Protein AF-A0A327RTH6-F1 (afdb_monomer_lite)

Foldseek 3Di:
DDPPVPDPPPLDLVVLLVVLVVQDPLSSVLSVLLVVDPDDVVQSSVLSVLLVVVSVVADVVLLSVLSVVCVVVVNSGSVSSVVSSVVSVVVVPDDDDDPPDDDDDDDDDDPDDDDDDDDDD

pLDDT: mean 71.92, std 19.78, range [35.41, 91.75]

Radius of gyration: 17.2 Å; chains: 1; bounding box: 61×47×32 Å

Sequence (121 aa):
MNSYHRHYMDRSPAYYIEKAKEKSAELHLLVQLLFEQSRHPEQLYRTCDGLLRLQKKAPPAAFAKTCELAIEYRNFSYRFVGRILQNNREDYQDHHTKEQSLPIHGNIRGKKYYTQTTIKF

Secondary structure (DSSP, 8-state):
-----SS-----HHHHHHHHHTT-HHHHHHHHHHHTSSS-HHHHHHHHHHHHHHHHHS-HHHHHHHHHHHHHTT---HHHHHHHHHHHHHHTT----------------------------

Organism: NCBI:txid188932

Structure (mmCIF, N/CA/C/O backbone):
data_AF-A0A327RTH6-F1
#
_entry.id   AF-A0A327RTH6-F1
#
loop_
_atom_site.group_PDB
_atom_site.id
_atom_site.type_symbol
_atom_site.label_atom_id
_atom_site.label_alt_id
_atom_site.label_comp_id
_atom_site.label_asym_id
_atom_site.label_entity_id
_atom_site.label_seq_id
_atom_site.pdbx_PDB_ins_code
_atom_site.Cartn_x
_atom_site.Cartn_y
_atom_site.Cartn_z
_atom_site.occupancy
_atom_site.B_iso_or_equiv
_atom_site.auth_seq_id
_atom_site.auth_comp_id
_atom_site.auth_asym_id
_atom_site.auth_atom_id
_atom_site.pdbx_PDB_model_num
ATOM 1 N N . MET A 1 1 ? 40.145 -9.797 -1.720 1.00 42.62 1 MET A N 1
ATOM 2 C CA . MET A 1 1 ? 39.552 -8.442 -1.612 1.00 42.62 1 MET A CA 1
ATOM 3 C C . MET A 1 1 ? 39.304 -7.990 -3.051 1.00 42.62 1 MET A C 1
ATOM 5 O O . MET A 1 1 ? 40.251 -8.039 -3.811 1.00 42.62 1 MET A O 1
ATOM 9 N N . ASN A 1 2 ? 38.088 -7.808 -3.572 1.00 35.88 2 ASN A N 1
ATOM 10 C CA . ASN A 1 2 ? 37.024 -6.915 -3.117 1.00 35.88 2 ASN A CA 1
ATOM 11 C C . ASN A 1 2 ? 35.629 -7.543 -3.236 1.00 35.88 2 ASN A C 1
ATOM 13 O O . ASN A 1 2 ? 35.232 -8.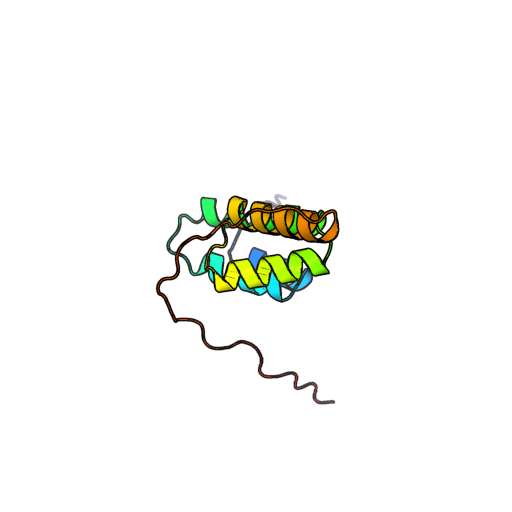058 -4.276 1.00 35.88 2 ASN A O 1
ATOM 17 N N . SER A 1 3 ? 34.879 -7.427 -2.146 1.00 45.41 3 SER A N 1
ATOM 18 C CA . SER A 1 3 ? 33.469 -7.770 -2.047 1.00 45.41 3 SER A CA 1
ATOM 19 C C . SER A 1 3 ? 32.636 -6.614 -2.615 1.00 45.41 3 SER A C 1
ATOM 21 O O . SER A 1 3 ? 32.389 -5.636 -1.918 1.00 45.41 3 SER A O 1
ATOM 23 N N . TYR A 1 4 ? 32.226 -6.714 -3.883 1.00 41.62 4 TYR A N 1
ATOM 24 C CA . TYR A 1 4 ? 31.228 -5.827 -4.513 1.00 41.62 4 TYR A CA 1
ATOM 25 C C . TYR A 1 4 ? 29.902 -6.563 -4.790 1.00 41.62 4 TYR A C 1
ATOM 27 O O . TYR A 1 4 ? 29.162 -6.225 -5.702 1.00 41.62 4 TYR A O 1
ATOM 35 N N . HIS A 1 5 ? 29.583 -7.581 -3.985 1.00 46.44 5 HIS A N 1
ATOM 36 C CA . HIS A 1 5 ? 28.312 -8.324 -4.025 1.00 46.44 5 HIS A CA 1
ATOM 37 C C . HIS A 1 5 ? 27.394 -7.947 -2.846 1.00 46.44 5 HIS A C 1
ATOM 39 O O . HIS A 1 5 ? 26.684 -8.771 -2.275 1.00 46.44 5 HIS A O 1
ATOM 45 N N . ARG A 1 6 ? 27.424 -6.679 -2.431 1.00 45.12 6 ARG A N 1
ATOM 46 C CA . ARG A 1 6 ? 26.449 -6.096 -1.503 1.00 45.12 6 ARG A CA 1
ATOM 47 C C . ARG A 1 6 ? 25.946 -4.801 -2.129 1.00 45.12 6 ARG A C 1
ATOM 49 O O . ARG A 1 6 ? 26.763 -3.989 -2.535 1.00 45.12 6 ARG A O 1
ATOM 56 N N . HIS A 1 7 ? 24.626 -4.614 -2.141 1.00 40.44 7 HIS A N 1
ATOM 57 C CA . HIS A 1 7 ? 23.903 -3.389 -2.528 1.00 40.44 7 HIS A CA 1
ATOM 58 C C . HIS A 1 7 ? 23.388 -3.222 -3.963 1.00 40.44 7 HIS A C 1
ATOM 60 O O . HIS A 1 7 ? 23.252 -2.099 -4.425 1.00 40.44 7 HIS A O 1
ATOM 66 N N . TYR A 1 8 ? 22.905 -4.285 -4.598 1.00 42.38 8 TYR A N 1
ATOM 67 C CA . TYR A 1 8 ? 21.717 -4.133 -5.446 1.00 42.38 8 TYR A CA 1
ATOM 68 C C . TYR A 1 8 ? 20.715 -5.214 -5.052 1.00 42.38 8 TYR A C 1
ATOM 70 O O . TYR A 1 8 ? 20.620 -6.267 -5.671 1.00 42.38 8 TYR A O 1
ATOM 78 N N . MET A 1 9 ? 19.960 -4.960 -3.976 1.00 51.66 9 MET A N 1
ATOM 79 C CA . MET A 1 9 ? 18.587 -5.461 -3.951 1.00 51.66 9 MET A CA 1
ATOM 80 C C . MET A 1 9 ? 17.877 -4.715 -5.072 1.00 51.66 9 MET A C 1
ATOM 82 O O . MET A 1 9 ? 17.346 -3.623 -4.862 1.00 51.66 9 MET A O 1
ATOM 86 N N . ASP A 1 10 ? 18.006 -5.254 -6.283 1.00 56.12 10 ASP A N 1
ATOM 87 C CA . ASP A 1 10 ? 17.221 -4.835 -7.424 1.00 56.12 10 ASP A CA 1
ATOM 88 C C . ASP A 1 10 ? 15.770 -4.803 -6.951 1.00 56.12 10 ASP A C 1
ATOM 90 O O . ASP A 1 10 ? 15.274 -5.752 -6.337 1.00 56.12 10 ASP A O 1
ATOM 94 N N . ARG A 1 11 ? 15.129 -3.645 -7.089 1.00 67.56 11 ARG A N 1
ATOM 95 C CA . ARG A 1 11 ? 13.737 -3.452 -6.695 1.00 67.56 11 ARG A CA 1
ATOM 96 C C . ARG A 1 11 ? 12.877 -4.242 -7.671 1.00 67.56 11 ARG A C 1
ATOM 98 O O . ARG A 1 11 ? 12.269 -3.658 -8.553 1.00 67.56 11 ARG A O 1
ATOM 105 N N . SER A 1 12 ? 12.849 -5.561 -7.537 1.00 80.38 12 SER A N 1
ATOM 106 C CA . SER A 1 12 ? 12.081 -6.422 -8.420 1.00 80.38 12 SER A CA 1
ATOM 107 C C . SER A 1 12 ? 10.622 -6.487 -7.942 1.00 80.38 12 SER A C 1
ATOM 109 O O . SER A 1 12 ? 10.360 -6.403 -6.737 1.00 80.38 12 SER A O 1
ATOM 111 N N . PRO A 1 13 ? 9.644 -6.687 -8.842 1.00 83.44 13 PRO A N 1
ATOM 112 C CA . PRO A 1 13 ? 8.238 -6.850 -8.467 1.00 83.44 13 PRO A CA 1
ATOM 113 C C . PRO A 1 13 ? 8.023 -7.944 -7.411 1.00 83.44 13 PRO A C 1
ATOM 115 O O . PRO A 1 13 ? 7.277 -7.744 -6.453 1.00 83.44 13 PRO A O 1
ATOM 118 N N . ALA A 1 14 ? 8.750 -9.062 -7.531 1.00 83.81 14 ALA A N 1
ATOM 119 C CA . ALA A 1 14 ? 8.707 -10.176 -6.585 1.00 83.81 14 ALA A CA 1
ATOM 120 C C . ALA A 1 14 ? 9.040 -9.745 -5.145 1.00 83.81 14 ALA A C 1
ATOM 122 O O . ALA A 1 14 ? 8.294 -10.076 -4.226 1.00 83.81 14 ALA A O 1
ATOM 123 N N . TYR A 1 15 ? 10.073 -8.914 -4.960 1.00 86.94 15 TYR A N 1
ATOM 124 C CA . TYR A 1 15 ? 10.459 -8.393 -3.645 1.00 86.94 15 TYR A CA 1
ATOM 125 C C . TYR A 1 15 ? 9.304 -7.645 -2.963 1.00 86.94 15 TYR A C 1
ATOM 127 O O . TYR A 1 15 ? 9.041 -7.831 -1.775 1.00 86.94 15 TYR A O 1
ATOM 135 N N . TYR A 1 16 ? 8.582 -6.805 -3.709 1.00 88.06 16 TYR A N 1
ATOM 136 C CA . TYR A 1 16 ? 7.445 -6.060 -3.165 1.00 88.06 16 TYR A CA 1
ATOM 137 C C . TYR A 1 16 ? 6.235 -6.955 -2.887 1.00 88.06 16 TYR A C 1
ATOM 139 O O . TYR A 1 16 ? 5.555 -6.749 -1.883 1.00 88.06 16 TYR A O 1
ATOM 147 N N . ILE A 1 17 ? 5.983 -7.947 -3.743 1.00 87.94 17 ILE A N 1
ATOM 148 C CA . ILE A 1 17 ? 4.895 -8.917 -3.580 1.00 87.94 17 ILE A CA 1
ATOM 149 C C . ILE A 1 17 ? 5.099 -9.749 -2.305 1.00 87.94 17 ILE A C 1
ATOM 151 O O . ILE A 1 17 ? 4.161 -9.902 -1.516 1.00 87.94 17 ILE A O 1
ATOM 155 N N . GLU A 1 18 ? 6.314 -10.246 -2.067 1.00 87.56 18 GLU A N 1
ATOM 156 C CA . GLU A 1 18 ? 6.651 -11.003 -0.855 1.00 87.56 18 GLU A CA 1
ATOM 157 C C . GLU A 1 18 ? 6.565 -10.127 0.394 1.00 87.56 18 GLU A C 1
ATOM 159 O O . GLU A 1 18 ? 5.880 -10.475 1.354 1.00 87.56 18 GLU A O 1
ATOM 164 N N . LYS A 1 19 ? 7.145 -8.925 0.346 1.00 89.00 19 LYS A N 1
ATOM 165 C CA . LYS A 1 19 ? 7.099 -7.982 1.468 1.00 89.00 19 LYS A CA 1
ATOM 166 C C . LYS A 1 19 ? 5.676 -7.574 1.843 1.00 89.00 19 LYS A C 1
ATOM 168 O O . LYS A 1 19 ? 5.382 -7.350 3.014 1.00 89.00 19 LYS A O 1
ATOM 173 N N . ALA A 1 20 ? 4.789 -7.454 0.860 1.00 89.31 20 ALA A N 1
ATOM 174 C CA . ALA A 1 20 ? 3.379 -7.168 1.083 1.00 89.31 20 ALA A CA 1
ATOM 175 C C . ALA A 1 20 ? 2.643 -8.354 1.734 1.00 89.31 20 ALA A C 1
ATOM 177 O O . ALA A 1 20 ? 1.831 -8.134 2.634 1.00 89.31 20 ALA A O 1
ATOM 178 N N . LYS A 1 21 ? 2.989 -9.595 1.357 1.00 88.19 21 LYS A N 1
ATOM 179 C CA . LYS A 1 21 ? 2.468 -10.840 1.956 1.00 88.19 21 LYS A CA 1
ATOM 180 C C . LYS A 1 21 ? 2.736 -10.934 3.450 1.00 88.19 21 LYS A C 1
ATOM 182 O O . LYS A 1 21 ? 1.853 -11.334 4.199 1.00 88.19 21 LYS A O 1
ATOM 187 N N . GLU A 1 22 ? 3.921 -10.521 3.886 1.00 88.00 22 GLU A N 1
ATOM 188 C CA . GLU A 1 22 ? 4.285 -10.496 5.308 1.00 88.00 22 GLU A CA 1
ATOM 189 C C . GLU A 1 22 ? 3.483 -9.472 6.125 1.00 88.00 22 GLU A C 1
ATOM 191 O O . GLU A 1 22 ? 3.482 -9.522 7.354 1.00 88.00 22 GLU A O 1
ATOM 196 N N . LYS A 1 23 ? 2.839 -8.499 5.466 1.00 86.88 23 LYS A N 1
ATOM 197 C CA . LYS A 1 23 ? 2.058 -7.454 6.137 1.00 86.88 23 LYS A CA 1
ATOM 198 C C . LYS A 1 23 ? 0.582 -7.798 6.203 1.00 86.88 23 LYS A C 1
ATOM 200 O O . LYS A 1 23 ? -0.001 -7.711 7.282 1.00 86.88 23 LYS A O 1
ATOM 205 N N . SER A 1 24 ? -0.033 -8.114 5.066 1.00 84.94 24 SER A N 1
ATOM 206 C CA . SER A 1 24 ? -1.471 -8.398 4.969 1.00 84.94 24 SER A CA 1
ATOM 207 C C . SER A 1 24 ? -1.773 -9.139 3.666 1.00 84.94 24 SER A C 1
ATOM 209 O O . SER A 1 24 ? -1.131 -8.882 2.642 1.00 84.94 24 SER A O 1
ATOM 211 N N . ALA A 1 25 ? -2.778 -10.014 3.671 1.00 87.50 25 ALA A N 1
ATOM 212 C CA . ALA A 1 25 ? -3.188 -10.734 2.465 1.00 87.50 25 ALA A CA 1
ATOM 213 C C . ALA A 1 25 ? -3.791 -9.776 1.420 1.00 87.50 25 ALA A C 1
ATOM 215 O O . ALA A 1 25 ? -3.540 -9.903 0.224 1.00 87.50 25 ALA A O 1
ATOM 216 N N . GLU A 1 26 ? -4.517 -8.762 1.881 1.00 87.38 26 GLU A N 1
ATOM 217 C CA . GLU A 1 26 ? -5.159 -7.742 1.052 1.00 87.38 26 GLU A CA 1
ATOM 218 C C . GLU A 1 26 ? -4.114 -6.841 0.375 1.00 87.38 26 GLU A C 1
ATOM 220 O O . GLU A 1 26 ? -4.238 -6.501 -0.802 1.00 87.38 26 GLU A O 1
ATOM 225 N N . LEU A 1 27 ? -3.034 -6.503 1.092 1.00 88.88 27 LEU A N 1
ATOM 226 C CA . LEU A 1 27 ? -1.935 -5.710 0.542 1.00 88.88 27 LEU A CA 1
ATOM 227 C C . LEU A 1 27 ? -1.128 -6.494 -0.490 1.00 88.88 27 LEU A C 1
ATOM 229 O O . LEU A 1 27 ? -0.790 -5.941 -1.534 1.00 88.88 27 LEU A O 1
ATOM 233 N N . HIS A 1 28 ? -0.808 -7.759 -0.193 1.00 90.75 28 HIS A N 1
ATOM 234 C CA . HIS A 1 28 ? -0.117 -8.661 -1.121 1.00 90.75 28 HIS A CA 1
ATOM 235 C C . HIS A 1 28 ? -0.762 -8.627 -2.490 1.00 90.75 28 HIS A C 1
ATOM 237 O O . HIS A 1 28 ? -0.128 -8.384 -3.514 1.00 90.75 28 HIS A O 1
ATOM 243 N N . LEU A 1 29 ? -2.065 -8.793 -2.459 1.00 88.44 29 LEU A N 1
ATOM 244 C CA . LEU A 1 29 ? -2.867 -8.866 -3.633 1.00 88.44 29 LEU A CA 1
ATOM 245 C C . LEU A 1 29 ? -2.976 -7.540 -4.384 1.00 88.44 29 LEU A C 1
ATOM 247 O O . LEU A 1 29 ? -2.843 -7.501 -5.606 1.00 88.44 29 LEU A O 1
ATOM 251 N N . LEU A 1 30 ? -3.208 -6.448 -3.658 1.00 89.19 30 LEU A N 1
ATOM 252 C C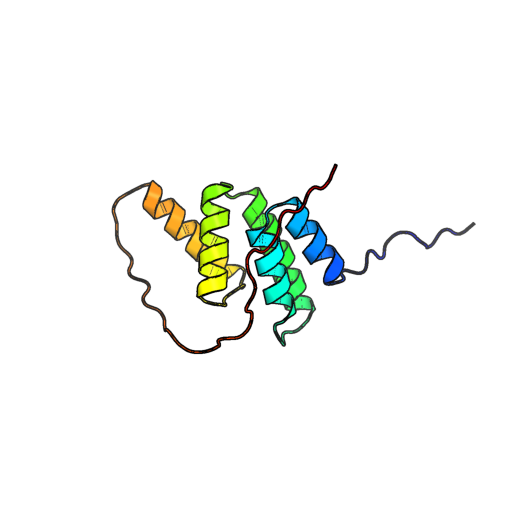A . LEU A 1 30 ? -3.235 -5.116 -4.245 1.00 89.19 30 LEU A CA 1
ATOM 253 C C . LEU A 1 30 ? -1.919 -4.830 -4.981 1.00 89.19 30 LEU A C 1
ATOM 255 O O . LEU A 1 30 ? -1.932 -4.289 -6.085 1.00 89.19 30 LEU A O 1
ATOM 259 N N . VAL A 1 31 ? -0.787 -5.238 -4.400 1.00 90.25 31 VAL A N 1
ATOM 260 C CA . VAL A 1 31 ? 0.541 -5.109 -5.011 1.00 90.25 31 VAL A CA 1
ATOM 261 C C . VAL A 1 31 ? 0.694 -6.008 -6.243 1.00 90.25 31 VAL A C 1
ATOM 263 O O . VAL A 1 31 ? 1.242 -5.548 -7.241 1.00 90.25 31 VAL A O 1
ATOM 266 N N . GLN A 1 32 ? 0.178 -7.240 -6.232 1.00 90.19 32 GLN A N 1
ATOM 267 C CA . GLN A 1 32 ? 0.160 -8.092 -7.429 1.00 90.19 32 GLN A CA 1
ATOM 268 C C . GLN A 1 32 ? -0.605 -7.424 -8.580 1.00 90.19 32 GLN A C 1
ATOM 270 O O . GLN A 1 32 ? -0.040 -7.230 -9.655 1.00 90.19 32 GLN A O 1
ATOM 275 N N . LEU A 1 33 ? -1.840 -6.980 -8.324 1.00 88.00 33 LEU A N 1
ATOM 276 C CA . LEU A 1 33 ? -2.682 -6.310 -9.323 1.00 88.00 33 LEU A CA 1
ATOM 277 C C . LEU A 1 33 ? -2.070 -4.990 -9.814 1.00 88.00 33 LEU A C 1
ATOM 279 O O . LEU A 1 33 ? -2.237 -4.610 -10.973 1.00 88.00 33 LEU A O 1
ATOM 283 N N . LEU A 1 34 ? -1.353 -4.280 -8.939 1.00 88.56 34 LEU A N 1
ATOM 284 C CA . LEU A 1 34 ? -0.609 -3.074 -9.288 1.00 88.56 34 LEU A CA 1
ATOM 285 C C . LEU A 1 34 ? 0.490 -3.381 -10.317 1.00 88.56 34 LEU A C 1
ATOM 287 O O . LEU A 1 34 ? 0.621 -2.633 -11.284 1.00 88.56 34 LEU A O 1
ATOM 291 N N . PHE A 1 35 ? 1.244 -4.471 -10.147 1.00 86.44 35 PHE A N 1
ATOM 292 C CA . PHE A 1 35 ? 2.286 -4.879 -11.098 1.00 86.44 35 PHE A CA 1
ATOM 293 C C . PHE A 1 35 ? 1.750 -5.473 -12.402 1.00 86.44 35 PHE A C 1
ATOM 295 O O . PHE A 1 35 ? 2.455 -5.443 -13.406 1.00 86.44 35 PHE A O 1
ATOM 302 N N . GLU A 1 36 ? 0.507 -5.956 -12.424 1.00 86.19 36 GLU A N 1
ATOM 303 C CA . GLU A 1 36 ? -0.166 -6.359 -13.665 1.00 86.19 36 GLU A CA 1
ATOM 304 C C . GLU A 1 36 ? -0.560 -5.161 -14.550 1.00 86.19 36 GLU A C 1
ATOM 306 O O . GLU A 1 36 ? -0.903 -5.338 -15.720 1.00 86.19 36 GLU A O 1
ATOM 311 N N . GLN A 1 37 ? -0.514 -3.927 -14.031 1.00 80.62 37 GLN A N 1
ATOM 312 C CA . GLN A 1 37 ? -0.817 -2.741 -14.830 1.00 80.62 37 GLN A CA 1
ATOM 313 C C . GLN A 1 37 ? 0.318 -2.410 -15.809 1.00 80.62 37 GLN A C 1
ATOM 315 O O . GLN A 1 37 ? 1.485 -2.347 -15.430 1.00 80.62 37 GLN A O 1
ATOM 320 N N . SER A 1 38 ? -0.034 -2.061 -17.051 1.00 76.75 38 SER A N 1
ATOM 321 C CA . SER A 1 38 ? 0.897 -1.500 -18.043 1.00 76.75 38 SER A CA 1
ATOM 322 C C . SER A 1 38 ? 1.282 -0.052 -17.696 1.00 76.75 38 SER A C 1
ATOM 324 O O . SER A 1 38 ? 0.877 0.897 -18.363 1.00 76.75 38 SER A O 1
ATOM 326 N N . ARG A 1 39 ? 2.028 0.133 -16.603 1.00 79.06 39 ARG A N 1
ATOM 327 C CA . ARG A 1 39 ? 2.576 1.418 -16.140 1.00 79.06 39 ARG A CA 1
ATOM 328 C C . ARG A 1 39 ? 4.095 1.337 -16.042 1.00 79.06 39 ARG A C 1
ATOM 330 O O . ARG A 1 39 ? 4.665 0.257 -15.923 1.00 79.06 39 ARG A O 1
ATOM 337 N N . HIS A 1 40 ? 4.751 2.496 -16.042 1.00 81.44 40 HIS A N 1
ATOM 338 C CA . HIS A 1 40 ? 6.200 2.560 -15.873 1.00 81.44 40 HIS A CA 1
ATOM 339 C C . HIS A 1 40 ? 6.634 1.950 -14.526 1.00 81.44 40 HIS A C 1
ATOM 341 O O . HIS A 1 40 ? 6.035 2.279 -13.494 1.00 81.44 40 HIS A O 1
ATOM 347 N N . PRO A 1 41 ? 7.693 1.119 -14.505 1.00 81.56 41 PRO A N 1
ATOM 348 C CA . PRO A 1 41 ? 8.131 0.399 -13.308 1.00 81.56 41 PRO A CA 1
ATOM 349 C C . PRO A 1 41 ? 8.451 1.340 -12.140 1.00 81.56 41 PRO A C 1
ATOM 351 O O . PRO A 1 41 ? 8.052 1.081 -11.009 1.00 81.56 41 PRO A O 1
ATOM 354 N N . GLU A 1 42 ? 9.062 2.498 -12.403 1.00 86.31 42 GLU A N 1
ATOM 355 C CA . GLU A 1 42 ? 9.333 3.511 -11.375 1.00 86.31 42 GLU A CA 1
ATOM 356 C C . GLU A 1 42 ? 8.064 4.006 -10.669 1.00 86.31 42 GLU A C 1
ATOM 358 O O . GLU A 1 42 ? 8.057 4.180 -9.448 1.00 86.31 42 GLU A O 1
ATOM 363 N N . GLN A 1 43 ? 6.962 4.191 -11.402 1.00 85.12 43 GLN A N 1
ATOM 364 C CA . GLN A 1 43 ? 5.690 4.609 -10.813 1.00 85.12 43 GLN A CA 1
ATOM 365 C C . GLN A 1 43 ? 5.091 3.500 -9.941 1.00 85.12 43 GLN A C 1
ATOM 367 O O . GLN A 1 43 ? 4.561 3.784 -8.862 1.00 85.12 43 GLN A O 1
ATOM 372 N N . LEU A 1 44 ? 5.200 2.244 -10.379 1.00 87.38 44 LEU A N 1
ATOM 373 C CA . LEU A 1 44 ? 4.749 1.077 -9.621 1.00 87.38 44 LEU A CA 1
ATOM 374 C C . LEU A 1 44 ? 5.533 0.944 -8.310 1.00 87.38 44 LEU A C 1
ATOM 376 O O . LEU A 1 44 ? 4.928 0.839 -7.242 1.00 87.38 44 LEU A O 1
ATOM 380 N N . TYR A 1 45 ? 6.862 1.071 -8.358 1.00 89.62 45 TYR A N 1
ATOM 381 C CA . TYR A 1 45 ? 7.717 1.001 -7.171 1.00 89.62 45 TYR A CA 1
ATOM 382 C C . TYR A 1 45 ? 7.465 2.148 -6.191 1.00 89.62 45 TYR A C 1
ATOM 384 O O . TYR A 1 45 ? 7.345 1.912 -4.988 1.00 89.62 45 TYR A O 1
ATOM 392 N N . ARG A 1 46 ? 7.314 3.388 -6.683 1.00 88.94 46 ARG A N 1
ATOM 393 C CA . ARG A 1 46 ? 6.953 4.537 -5.830 1.00 88.94 46 ARG A CA 1
ATOM 394 C C . ARG A 1 46 ? 5.592 4.348 -5.170 1.00 88.94 46 ARG A C 1
ATOM 396 O O . ARG A 1 46 ? 5.415 4.723 -4.012 1.00 88.94 46 ARG A O 1
ATOM 403 N N . THR A 1 47 ? 4.645 3.752 -5.891 1.00 90.38 47 THR A N 1
ATOM 404 C CA . THR A 1 47 ? 3.320 3.443 -5.350 1.00 90.38 47 THR A CA 1
ATOM 405 C C . THR A 1 47 ? 3.414 2.373 -4.264 1.00 90.38 47 THR A C 1
ATOM 407 O O . THR A 1 47 ? 2.906 2.600 -3.169 1.00 90.38 47 THR A O 1
ATOM 410 N N . CYS A 1 48 ? 4.135 1.272 -4.503 1.00 90.25 48 CYS A N 1
ATOM 411 C CA 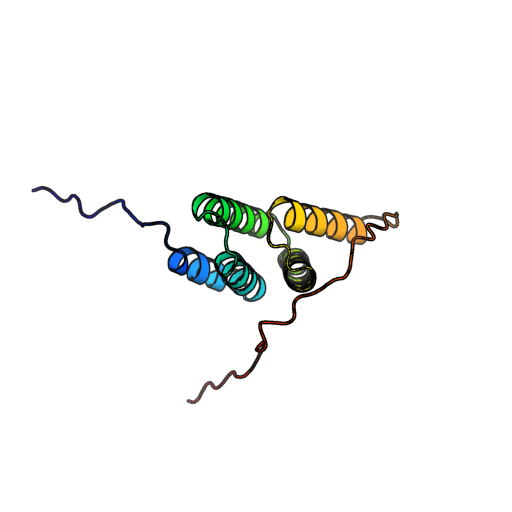. CYS A 1 48 ? 4.361 0.220 -3.505 1.00 90.25 48 CYS A CA 1
ATOM 412 C C . CYS A 1 48 ? 4.992 0.761 -2.216 1.00 90.25 48 CYS A C 1
ATOM 414 O O . CYS A 1 48 ? 4.535 0.439 -1.120 1.00 90.25 48 CYS A O 1
ATOM 416 N N . ASP A 1 49 ? 6.016 1.612 -2.333 1.00 91.00 49 ASP A N 1
ATOM 417 C CA . ASP A 1 49 ? 6.666 2.230 -1.173 1.00 91.00 49 ASP A CA 1
ATOM 418 C C . ASP A 1 49 ? 5.677 3.082 -0.361 1.00 91.00 49 ASP A C 1
ATOM 420 O O . ASP A 1 49 ? 5.572 2.951 0.860 1.00 91.00 49 ASP A O 1
ATOM 424 N N . GLY A 1 50 ? 4.867 3.891 -1.052 1.00 91.75 50 GLY A N 1
ATOM 425 C CA . GLY A 1 50 ? 3.809 4.679 -0.428 1.00 91.75 50 GLY A CA 1
ATOM 426 C C . GLY A 1 50 ? 2.761 3.822 0.289 1.00 91.75 50 GLY A C 1
ATOM 427 O O . GLY A 1 50 ? 2.367 4.149 1.409 1.00 91.75 50 GLY A O 1
ATOM 428 N N . LEU A 1 51 ? 2.337 2.713 -0.319 1.00 91.38 51 LEU A N 1
ATOM 429 C CA . LEU A 1 51 ? 1.357 1.790 0.262 1.00 91.38 51 LEU A CA 1
ATOM 430 C C . LEU A 1 51 ? 1.887 1.118 1.532 1.00 91.38 51 LEU A C 1
ATOM 432 O O . LEU A 1 51 ? 1.190 1.093 2.543 1.00 91.38 51 LEU A O 1
ATOM 436 N N . LEU A 1 52 ? 3.141 0.655 1.526 1.00 89.88 52 LEU A N 1
ATOM 437 C CA . LEU A 1 52 ? 3.791 0.086 2.712 1.00 89.88 52 LEU A CA 1
ATOM 438 C C . LEU A 1 52 ? 3.904 1.114 3.850 1.00 89.88 52 LEU A C 1
ATOM 440 O O . LEU A 1 52 ? 3.715 0.788 5.023 1.00 89.88 52 LEU A O 1
ATOM 444 N N . ARG A 1 53 ? 4.182 2.380 3.517 1.00 91.00 53 ARG A N 1
ATOM 445 C CA . ARG A 1 53 ? 4.228 3.473 4.501 1.00 91.00 53 ARG A CA 1
ATOM 446 C C . ARG A 1 53 ? 2.847 3.805 5.067 1.00 91.00 53 ARG A C 1
ATOM 448 O O . ARG A 1 53 ? 2.762 4.109 6.257 1.00 91.00 53 ARG A O 1
ATOM 455 N N . LEU A 1 54 ? 1.791 3.753 4.250 1.00 89.25 54 LEU A N 1
ATOM 456 C CA . LEU A 1 54 ? 0.406 3.922 4.706 1.00 89.25 54 LEU A CA 1
ATOM 457 C C . LEU A 1 54 ? -0.013 2.782 5.627 1.00 89.25 54 LEU A C 1
ATOM 459 O O . LEU A 1 54 ? -0.508 3.061 6.714 1.00 89.25 54 LEU A O 1
ATOM 463 N N . GLN A 1 55 ? 0.259 1.534 5.239 1.00 89.69 55 GLN A N 1
ATOM 464 C CA . GLN A 1 55 ? -0.050 0.344 6.032 1.00 89.69 55 GLN A CA 1
ATOM 465 C C . GLN A 1 55 ? 0.523 0.450 7.448 1.00 89.69 55 GLN A C 1
ATOM 467 O O . GLN A 1 55 ? -0.181 0.204 8.419 1.00 89.69 55 GLN A O 1
ATOM 472 N N . LYS A 1 56 ? 1.769 0.920 7.582 1.00 88.50 56 LYS A N 1
ATOM 473 C CA . LYS A 1 56 ? 2.417 1.099 8.890 1.00 88.50 56 LYS A CA 1
ATOM 474 C C . LYS A 1 56 ? 1.750 2.162 9.779 1.00 88.50 56 LYS A C 1
ATOM 476 O O . LYS A 1 56 ? 1.877 2.101 10.996 1.00 88.50 56 LYS A O 1
ATOM 481 N N . LYS A 1 57 ? 1.090 3.163 9.189 1.00 87.62 57 LYS A N 1
ATOM 482 C CA . LYS A 1 57 ? 0.415 4.262 9.909 1.00 87.62 57 LYS A CA 1
ATOM 483 C C . LYS A 1 57 ? -1.086 4.019 10.101 1.00 87.62 57 LYS A C 1
ATOM 485 O O . LYS A 1 57 ? -1.754 4.804 10.779 1.00 87.62 57 LYS A O 1
ATOM 490 N N . ALA A 1 58 ? -1.632 3.007 9.440 1.00 86.44 58 ALA A N 1
ATOM 491 C CA . ALA A 1 58 ? -3.050 2.711 9.403 1.00 86.44 58 ALA A CA 1
ATOM 492 C C . ALA A 1 58 ? -3.421 1.628 10.423 1.00 86.44 58 ALA A C 1
ATOM 494 O O . ALA A 1 58 ? -2.664 0.673 10.584 1.00 86.44 58 ALA A O 1
ATOM 495 N N . PRO A 1 59 ? -4.594 1.721 11.077 1.00 87.88 59 PRO A N 1
ATOM 496 C CA . PRO A 1 59 ? -5.163 0.577 11.773 1.00 87.88 59 PRO A CA 1
ATOM 497 C C . PRO A 1 59 ? -5.348 -0.586 10.787 1.00 87.88 59 PRO A C 1
ATOM 499 O O . PRO A 1 59 ? -5.852 -0.347 9.684 1.00 87.88 59 PRO A O 1
ATOM 502 N N . PRO A 1 60 ? -4.999 -1.828 11.163 1.00 85.25 60 PRO A N 1
ATOM 503 C CA . PRO A 1 60 ? -5.046 -2.974 10.256 1.00 85.25 60 PRO A CA 1
ATOM 504 C C . PRO A 1 60 ? -6.448 -3.196 9.672 1.00 85.25 60 PRO A C 1
ATOM 506 O O . PRO A 1 60 ? -6.577 -3.373 8.468 1.00 85.25 60 PRO A O 1
ATOM 509 N N . ALA A 1 61 ? -7.502 -3.067 10.485 1.00 85.00 61 ALA A N 1
ATOM 510 C CA . ALA A 1 61 ? -8.887 -3.227 10.032 1.00 85.00 61 ALA A CA 1
ATOM 511 C C . ALA A 1 61 ? -9.327 -2.160 9.008 1.00 85.00 61 ALA A C 1
ATOM 513 O O . ALA A 1 61 ? -10.003 -2.471 8.031 1.00 85.00 61 ALA A O 1
ATOM 514 N N . ALA A 1 62 ? -8.926 -0.899 9.204 1.00 85.69 62 ALA A N 1
ATOM 515 C CA . ALA A 1 62 ? -9.239 0.177 8.262 1.00 85.69 62 ALA A CA 1
ATOM 516 C C . ALA A 1 62 ? -8.437 0.032 6.959 1.00 85.69 62 ALA A C 1
ATOM 518 O O . ALA A 1 62 ? -8.934 0.340 5.876 1.00 85.69 62 ALA A O 1
ATOM 519 N N . PHE A 1 63 ? -7.196 -0.450 7.059 1.00 88.81 63 PHE A N 1
ATOM 520 C CA . PHE A 1 63 ? -6.348 -0.698 5.902 1.00 88.81 63 PHE A CA 1
ATOM 521 C C . PHE A 1 63 ? -6.856 -1.874 5.060 1.00 88.81 63 PHE A C 1
ATOM 523 O O . PHE A 1 63 ? -6.919 -1.737 3.843 1.00 88.81 63 PHE A O 1
ATOM 530 N N . ALA A 1 64 ? -7.297 -2.961 5.698 1.00 87.44 64 ALA A N 1
ATOM 531 C CA . ALA A 1 64 ? -7.937 -4.108 5.053 1.00 87.44 64 ALA A CA 1
ATOM 532 C C . ALA A 1 64 ? -9.114 -3.674 4.165 1.00 87.44 64 ALA A C 1
ATOM 534 O O . ALA A 1 64 ? -9.051 -3.819 2.943 1.00 87.44 64 ALA A O 1
ATOM 535 N N . LYS A 1 65 ? -10.106 -2.990 4.759 1.00 85.75 65 LYS A N 1
ATOM 536 C CA . LYS A 1 65 ? -11.259 -2.426 4.033 1.00 85.75 65 LYS A CA 1
ATOM 537 C C . LYS A 1 65 ? -10.835 -1.498 2.897 1.00 85.75 65 LYS A C 1
ATOM 539 O O . LYS A 1 65 ? -11.400 -1.519 1.808 1.00 85.75 65 LYS A O 1
ATOM 544 N N . THR A 1 66 ? -9.819 -0.671 3.139 1.00 88.25 66 THR A N 1
ATOM 545 C CA . THR A 1 66 ? -9.289 0.239 2.118 1.00 88.25 66 THR A CA 1
ATOM 546 C C . THR A 1 66 ? -8.707 -0.526 0.928 1.00 88.25 66 THR A C 1
ATOM 548 O O . THR A 1 66 ? -8.925 -0.131 -0.217 1.00 88.25 66 THR A O 1
ATOM 551 N N . CYS A 1 67 ? -7.959 -1.602 1.182 1.00 87.88 67 CYS A N 1
ATOM 552 C CA . CYS A 1 67 ? -7.411 -2.460 0.141 1.00 87.88 67 CYS A CA 1
ATOM 553 C C . CYS A 1 67 ? -8.523 -3.146 -0.653 1.00 87.88 67 CYS A C 1
ATOM 555 O O . CYS A 1 67 ? -8.465 -3.121 -1.880 1.00 87.88 67 CYS A O 1
ATOM 557 N N . GLU A 1 68 ? -9.541 -3.689 0.018 1.00 85.44 68 GLU A N 1
ATOM 558 C CA . GLU A 1 68 ? -10.713 -4.295 -0.628 1.00 85.44 68 GLU A CA 1
ATOM 559 C C . GLU A 1 68 ? -11.402 -3.310 -1.578 1.00 85.44 68 GLU A C 1
ATOM 561 O O . GLU A 1 68 ? -11.574 -3.614 -2.758 1.00 85.44 68 GLU A O 1
ATOM 566 N N . LEU A 1 69 ? -11.676 -2.087 -1.112 1.00 84.44 69 LEU A N 1
ATOM 567 C CA . LEU A 1 69 ? -12.237 -1.028 -1.951 1.00 84.44 69 LEU A CA 1
ATOM 568 C C . LEU A 1 69 ? -11.293 -0.691 -3.116 1.00 84.44 69 LEU A C 1
ATOM 570 O O . LEU A 1 69 ? -11.713 -0.620 -4.266 1.00 84.44 69 LEU A O 1
ATOM 574 N N . ALA A 1 70 ? -9.990 -0.538 -2.876 1.00 86.94 70 ALA A N 1
ATOM 575 C CA . ALA A 1 70 ? -9.023 -0.276 -3.945 1.00 86.94 70 ALA A CA 1
ATOM 576 C C . ALA A 1 70 ? -9.007 -1.357 -5.039 1.00 86.94 70 ALA A C 1
ATOM 578 O O . ALA A 1 70 ? -8.826 -1.031 -6.216 1.00 86.94 70 ALA A O 1
ATOM 579 N N . ILE A 1 71 ? -9.230 -2.618 -4.667 1.00 85.56 71 ILE A N 1
ATOM 580 C CA . ILE A 1 71 ? -9.355 -3.751 -5.588 1.00 85.56 71 ILE A CA 1
ATOM 581 C C . ILE A 1 71 ? -10.675 -3.702 -6.349 1.00 85.56 71 ILE A C 1
ATOM 583 O O . ILE A 1 71 ? -10.667 -3.845 -7.573 1.00 85.56 71 ILE A O 1
ATOM 587 N N . GLU A 1 72 ? -11.777 -3.443 -5.650 1.00 81.94 72 GLU A N 1
ATOM 588 C CA . GLU A 1 72 ? -13.110 -3.293 -6.233 1.00 81.94 72 GLU A CA 1
ATOM 589 C C . GLU A 1 72 ? -13.136 -2.184 -7.296 1.00 81.94 72 GLU A C 1
ATOM 591 O O . GLU A 1 72 ? -13.549 -2.411 -8.434 1.00 81.94 72 GLU A O 1
ATOM 596 N N . TYR A 1 73 ? -12.566 -1.020 -6.976 1.00 81.25 73 TYR A N 1
ATOM 597 C CA . TYR A 1 73 ? -12.438 0.119 -7.890 1.00 81.25 73 TYR A CA 1
ATOM 598 C C . TYR A 1 73 ? -11.276 -0.009 -8.890 1.00 81.25 73 TYR A C 1
ATOM 600 O O . TYR A 1 73 ? -11.073 0.889 -9.710 1.00 81.25 73 TYR A O 1
ATOM 608 N N . ARG A 1 74 ? -10.473 -1.083 -8.821 1.00 82.44 74 ARG A N 1
ATOM 609 C CA . ARG A 1 74 ? -9.248 -1.290 -9.623 1.00 82.44 74 ARG A CA 1
ATOM 610 C C . ARG A 1 74 ? -8.297 -0.088 -9.636 1.00 82.44 74 ARG A C 1
ATOM 612 O O . ARG A 1 74 ? -7.610 0.174 -10.629 1.00 82.44 74 ARG A O 1
ATOM 619 N N . ASN A 1 75 ? -8.241 0.656 -8.535 1.00 83.50 75 ASN A N 1
ATOM 620 C CA . ASN A 1 75 ? -7.406 1.839 -8.411 1.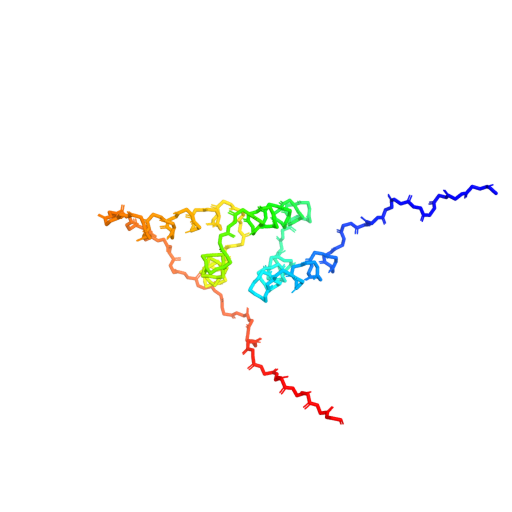00 83.50 75 ASN A CA 1
ATOM 621 C C . ASN A 1 75 ? -6.417 1.675 -7.263 1.00 83.50 75 ASN A C 1
ATOM 623 O O . ASN A 1 75 ? -6.710 1.904 -6.095 1.00 83.50 75 ASN A O 1
ATOM 627 N N . PHE A 1 76 ? -5.193 1.325 -7.633 1.00 86.50 76 PHE A N 1
ATOM 628 C CA . PHE A 1 76 ? -4.115 1.002 -6.699 1.00 86.50 76 PHE A CA 1
ATOM 629 C C . PHE A 1 76 ? -3.215 2.205 -6.395 1.00 86.50 76 PHE A C 1
ATOM 631 O O . PHE A 1 76 ? -2.118 2.062 -5.861 1.00 86.50 76 PHE A O 1
ATOM 638 N N . SER A 1 77 ? -3.636 3.409 -6.789 1.00 85.06 77 SER A N 1
ATOM 639 C CA . SER A 1 77 ? -2.815 4.609 -6.655 1.00 85.06 77 SER A CA 1
ATOM 640 C C . SER A 1 77 ? -2.750 5.048 -5.194 1.00 85.06 77 SER A C 1
ATOM 642 O O . SER A 1 77 ? -3.776 5.121 -4.520 1.00 85.06 77 SER A O 1
ATOM 644 N N . TYR A 1 78 ? -1.569 5.462 -4.730 1.00 88.25 78 TYR A N 1
ATOM 645 C CA . TYR A 1 78 ? -1.366 5.963 -3.363 1.00 88.25 78 TYR A CA 1
ATOM 646 C C . TYR A 1 78 ? -2.413 7.010 -2.943 1.00 88.25 78 TYR A C 1
ATOM 648 O O . TYR A 1 78 ? -2.956 6.947 -1.844 1.00 88.25 78 TYR A O 1
ATOM 656 N N . ARG A 1 79 ? -2.736 7.956 -3.837 1.00 85.56 79 ARG A N 1
ATOM 657 C CA . ARG A 1 79 ? -3.720 9.019 -3.576 1.00 85.56 79 ARG A CA 1
ATOM 658 C C . ARG A 1 79 ? -5.134 8.473 -3.354 1.00 85.56 79 ARG A C 1
ATOM 660 O O . ARG A 1 79 ? -5.867 9.027 -2.545 1.00 85.56 79 ARG A O 1
ATOM 667 N N . PHE A 1 80 ? -5.508 7.411 -4.065 1.00 85.38 80 PHE A N 1
ATOM 668 C CA . PHE A 1 80 ? -6.820 6.779 -3.946 1.00 85.38 80 PHE A CA 1
ATOM 669 C C . PHE A 1 80 ? -6.934 6.000 -2.635 1.00 85.38 80 PHE A C 1
ATOM 671 O O . PHE A 1 80 ? -7.837 6.262 -1.847 1.00 85.38 80 PHE A O 1
ATOM 678 N N . VAL A 1 81 ? -5.948 5.144 -2.353 1.00 88.25 81 VAL A N 1
ATOM 679 C CA . VAL A 1 81 ? -5.851 4.391 -1.092 1.00 88.25 81 VAL A CA 1
ATOM 680 C C . VAL A 1 81 ? -5.816 5.341 0.106 1.00 88.25 81 VAL A C 1
ATOM 682 O O . VAL A 1 81 ? -6.553 5.155 1.066 1.00 88.25 81 VAL A O 1
ATOM 685 N N . GLY A 1 82 ? -5.019 6.411 0.038 1.00 88.44 82 GLY A N 1
ATOM 686 C CA . GLY A 1 82 ? -4.953 7.423 1.092 1.00 88.44 82 GLY A CA 1
ATOM 687 C C . GLY A 1 82 ? -6.281 8.151 1.316 1.00 88.44 82 GLY A C 1
ATOM 688 O O . GLY A 1 82 ? -6.656 8.373 2.464 1.00 88.44 82 GLY A O 1
ATOM 689 N N . ARG A 1 83 ? -7.015 8.478 0.243 1.00 86.44 83 ARG A N 1
ATOM 690 C CA . ARG A 1 83 ? -8.336 9.119 0.336 1.00 86.44 83 ARG A CA 1
ATOM 691 C C . ARG A 1 83 ? -9.373 8.190 0.964 1.00 86.44 83 ARG A C 1
ATOM 693 O O . ARG A 1 83 ? -10.077 8.622 1.865 1.00 86.44 83 ARG A O 1
ATOM 700 N N . ILE A 1 84 ? -9.452 6.933 0.526 1.00 85.81 84 ILE A N 1
ATOM 701 C CA . ILE A 1 84 ? -10.379 5.955 1.113 1.00 85.81 84 ILE A CA 1
ATOM 702 C C . ILE A 1 84 ? -10.058 5.744 2.588 1.00 85.81 84 ILE A C 1
ATOM 704 O O . ILE A 1 84 ? -10.967 5.742 3.413 1.00 85.81 84 ILE A O 1
ATOM 708 N N . LEU A 1 85 ? -8.775 5.605 2.927 1.00 85.62 85 LEU A N 1
ATOM 709 C CA . LEU A 1 85 ? -8.352 5.418 4.307 1.00 85.62 85 LEU A CA 1
ATOM 710 C C . LEU A 1 85 ? -8.700 6.628 5.183 1.00 85.62 85 LEU A C 1
ATOM 712 O O . LEU A 1 85 ? -9.058 6.450 6.342 1.00 85.62 85 LEU A O 1
ATOM 716 N N . GLN A 1 86 ? -8.592 7.845 4.645 1.00 83.94 86 GLN A N 1
ATOM 717 C CA . GLN A 1 86 ? -9.022 9.061 5.332 1.00 83.94 86 GLN A CA 1
ATOM 718 C C . GLN A 1 86 ? -10.541 9.066 5.533 1.00 83.94 86 GLN A C 1
ATOM 720 O O . GLN A 1 86 ? -10.985 9.175 6.667 1.00 83.94 86 GLN A O 1
ATOM 725 N N . ASN A 1 87 ? -11.318 8.826 4.475 1.00 78.44 87 ASN A N 1
ATOM 726 C CA . ASN A 1 87 ? -12.781 8.815 4.535 1.00 78.44 87 ASN A CA 1
ATOM 727 C C . ASN A 1 87 ? -13.328 7.728 5.476 1.00 78.44 87 ASN A C 1
ATOM 729 O O . ASN A 1 87 ? -14.259 7.967 6.231 1.00 78.44 87 ASN A O 1
ATOM 733 N N . ASN A 1 88 ? -12.717 6.537 5.481 1.00 69.12 88 ASN A N 1
ATOM 734 C CA . ASN A 1 88 ? -13.080 5.470 6.417 1.00 69.12 88 ASN A CA 1
ATOM 735 C C . ASN A 1 88 ? -12.785 5.866 7.867 1.00 69.12 88 ASN A C 1
ATOM 737 O O . ASN A 1 88 ? -13.489 5.420 8.757 1.00 69.12 88 ASN A O 1
ATOM 741 N N . ARG A 1 89 ? -11.754 6.679 8.138 1.00 63.28 89 ARG A N 1
ATOM 742 C CA . ARG A 1 89 ?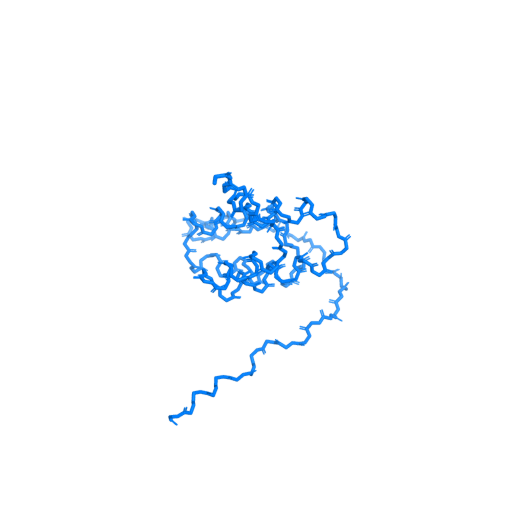 -11.502 7.188 9.496 1.00 63.28 89 ARG A CA 1
ATOM 743 C C . ARG A 1 89 ? -12.533 8.228 9.912 1.00 63.28 89 ARG A C 1
ATOM 745 O O . ARG A 1 89 ? -12.900 8.239 11.077 1.00 63.28 89 ARG A O 1
ATOM 752 N N . GLU A 1 90 ? -12.974 9.068 8.981 1.00 57.41 90 GLU A N 1
ATOM 753 C CA . GLU A 1 90 ? -14.018 10.065 9.232 1.00 57.41 90 GLU A CA 1
ATOM 754 C C . GLU A 1 90 ? -15.360 9.389 9.557 1.00 57.41 90 GLU A C 1
ATOM 756 O O . GLU A 1 90 ? -16.003 9.784 10.523 1.00 57.41 90 GLU A O 1
ATOM 761 N N . ASP A 1 91 ? -15.696 8.282 8.881 1.00 54.19 91 ASP A N 1
ATOM 762 C CA . ASP A 1 91 ? -16.875 7.445 9.184 1.00 54.19 91 ASP A CA 1
ATOM 763 C C . ASP A 1 91 ? -16.878 6.887 10.625 1.00 54.19 91 ASP A C 1
ATOM 765 O O . ASP A 1 91 ? -17.921 6.811 11.267 1.00 54.19 91 ASP A O 1
ATOM 769 N N . TYR A 1 92 ? -15.701 6.568 11.184 1.00 50.81 92 TYR A N 1
ATOM 770 C CA . TYR A 1 92 ? -15.569 6.155 12.589 1.00 50.81 92 TYR A CA 1
ATOM 771 C C . TYR A 1 92 ? -15.597 7.322 13.590 1.00 50.81 92 TYR A C 1
ATOM 773 O O . TYR A 1 92 ? -15.709 7.062 14.789 1.00 50.81 92 TYR A O 1
ATOM 781 N N . GLN A 1 93 ? -15.427 8.575 13.148 1.00 48.03 93 GLN A N 1
ATOM 782 C CA . GLN A 1 93 ? -15.242 9.716 14.050 1.00 48.03 93 GLN A CA 1
ATOM 783 C C . GLN A 1 93 ? -16.425 10.673 14.133 1.00 48.03 93 GLN A C 1
ATOM 785 O O . GLN A 1 93 ? -16.621 11.207 15.219 1.00 48.03 93 GLN A O 1
ATOM 790 N N . ASP A 1 94 ? -17.208 10.890 13.077 1.00 36.50 94 ASP A N 1
ATOM 791 C CA . ASP A 1 94 ? -18.411 11.716 13.188 1.00 36.50 94 ASP A CA 1
ATOM 792 C C . ASP A 1 94 ? -19.302 11.604 11.946 1.00 36.50 94 ASP A C 1
ATOM 794 O O . ASP A 1 94 ? -18.850 11.517 10.806 1.00 36.50 94 ASP A O 1
ATOM 798 N N . HIS A 1 95 ? -20.601 11.640 12.186 1.00 47.16 95 HIS A N 1
ATOM 799 C CA . HIS A 1 95 ? -21.674 11.557 11.214 1.00 47.16 95 HIS A CA 1
ATOM 800 C C . HIS A 1 95 ? -21.674 12.781 10.261 1.00 47.16 95 HIS A C 1
ATOM 802 O O . HIS A 1 95 ? -22.433 13.722 10.484 1.00 47.16 95 HIS A O 1
ATOM 808 N N . HIS A 1 96 ? -20.872 12.807 9.182 1.00 35.41 96 HIS A N 1
ATOM 809 C CA . HIS A 1 96 ? -21.048 13.798 8.102 1.00 35.41 96 HIS A CA 1
ATOM 810 C C . HIS A 1 96 ? -20.434 13.417 6.739 1.00 35.41 96 HIS A C 1
ATOM 812 O O . HIS A 1 96 ? -19.226 13.434 6.535 1.00 35.41 96 HIS A O 1
ATOM 818 N N . THR A 1 97 ? -21.329 13.164 5.779 1.00 45.62 97 THR A N 1
ATOM 819 C CA . THR A 1 97 ? -21.295 13.582 4.366 1.00 45.62 97 THR A CA 1
ATOM 820 C C . THR A 1 97 ? -19.935 13.681 3.665 1.00 45.62 97 THR A C 1
ATOM 822 O O . THR A 1 97 ? -19.229 14.682 3.789 1.00 45.62 97 THR A O 1
ATOM 825 N N . LYS A 1 98 ? -19.712 12.766 2.714 1.00 39.62 98 LYS A N 1
ATOM 826 C CA . LYS A 1 98 ? -19.496 13.136 1.303 1.00 39.62 98 LYS A CA 1
ATOM 827 C C . LYS A 1 98 ? -19.666 11.924 0.398 1.00 39.62 98 LYS A C 1
ATOM 829 O O . LYS A 1 98 ? -18.797 11.065 0.290 1.00 39.62 98 LYS A O 1
ATOM 834 N N . GLU A 1 99 ? -20.792 11.917 -0.306 1.00 47.16 99 GLU A N 1
ATOM 835 C CA . GLU A 1 99 ? -20.927 11.230 -1.581 1.00 47.16 99 GLU A CA 1
ATOM 836 C C . GLU A 1 99 ? -19.723 11.591 -2.465 1.00 47.16 99 GLU A C 1
ATOM 838 O O . GLU A 1 99 ? -19.569 12.726 -2.917 1.00 47.16 99 GLU A O 1
ATOM 843 N N . GLN A 1 100 ? -18.831 10.633 -2.697 1.00 42.81 100 GLN A N 1
ATOM 844 C CA . GLN A 1 100 ? -17.933 10.676 -3.844 1.00 42.81 100 GLN A CA 1
ATOM 845 C C . GLN A 1 100 ? -18.351 9.562 -4.790 1.00 42.81 100 GLN A C 1
ATOM 847 O O . GLN A 1 100 ? -17.681 8.544 -4.936 1.00 42.81 100 GLN A O 1
ATOM 852 N N . SER A 1 101 ? -19.502 9.776 -5.418 1.00 52.59 101 SER A N 1
ATOM 853 C CA . SER A 1 101 ? -19.944 9.070 -6.610 1.00 52.59 101 SER A CA 1
ATOM 854 C C . SER A 1 101 ? -18.896 9.250 -7.706 1.00 52.59 101 SER A C 1
ATOM 856 O O . SER A 1 101 ? -18.713 10.350 -8.219 1.00 52.59 101 SER A O 1
ATOM 858 N N . LEU A 1 102 ? -18.186 8.178 -8.066 1.00 47.97 102 LEU A N 1
ATOM 859 C CA . LEU A 1 102 ? -17.302 8.143 -9.231 1.00 47.97 102 LEU A CA 1
ATOM 860 C C . LEU A 1 102 ? -17.299 6.743 -9.868 1.00 47.97 102 LEU A C 1
ATOM 862 O O . LEU A 1 102 ? -17.598 5.754 -9.203 1.00 47.97 102 LEU A O 1
ATOM 866 N N . PRO A 1 103 ? -17.058 6.678 -11.187 1.00 41.88 103 PRO A N 1
ATOM 867 C CA . PRO A 1 103 ? -17.873 5.897 -12.101 1.00 41.88 103 PRO A CA 1
ATOM 868 C C . PRO A 1 103 ? -17.572 4.401 -12.060 1.00 41.88 103 PRO A C 1
ATOM 870 O O . PRO A 1 103 ? -16.426 3.959 -12.018 1.00 41.88 103 PRO A O 1
ATOM 873 N N . ILE A 1 104 ? -18.649 3.634 -12.174 1.00 56.62 104 ILE A N 1
ATOM 874 C CA . ILE A 1 104 ? -18.649 2.246 -12.626 1.00 56.62 104 ILE A CA 1
ATOM 875 C C . ILE A 1 104 ? -18.171 2.254 -14.079 1.00 56.62 104 ILE A C 1
ATOM 877 O O . ILE A 1 104 ? -18.734 3.008 -14.857 1.00 56.62 104 ILE A O 1
ATOM 881 N N . HIS A 1 105 ? -17.159 1.459 -14.441 1.00 48.84 105 HIS A N 1
ATOM 882 C CA . HIS A 1 105 ? -17.153 0.637 -15.662 1.00 48.84 105 HIS A CA 1
ATOM 883 C C . HIS A 1 105 ? -15.852 -0.174 -15.813 1.00 48.84 105 HIS A C 1
ATOM 885 O O . HIS A 1 105 ? -14.751 0.364 -15.862 1.00 48.84 105 HIS A O 1
ATOM 891 N N . GLY A 1 106 ? -16.038 -1.488 -15.982 1.00 51.56 106 GLY A N 1
ATOM 892 C CA . GLY A 1 106 ? -15.335 -2.291 -16.984 1.00 51.56 106 GLY A CA 1
ATOM 893 C C . GLY A 1 106 ? -13.855 -2.593 -16.761 1.00 51.56 106 GLY A C 1
ATOM 894 O O . GLY A 1 106 ? -13.000 -2.022 -17.423 1.00 51.56 106 GLY A O 1
ATOM 895 N N . ASN A 1 107 ? -13.553 -3.616 -15.960 1.00 38.19 107 ASN A N 1
ATOM 896 C CA . ASN A 1 107 ? -12.893 -4.790 -16.533 1.00 38.19 107 ASN A CA 1
ATOM 897 C C . ASN A 1 10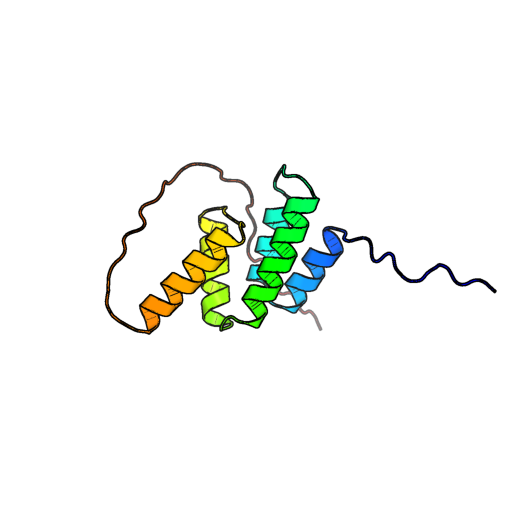7 ? -12.970 -5.971 -15.573 1.00 38.19 107 ASN A C 1
ATOM 899 O O . ASN A 1 107 ? -12.533 -5.919 -14.434 1.00 38.19 107 ASN A O 1
ATOM 903 N N . ILE A 1 108 ? -13.537 -7.065 -16.057 1.00 52.69 108 ILE A N 1
ATOM 904 C CA . ILE A 1 108 ? -13.609 -8.345 -15.373 1.00 52.69 108 ILE A CA 1
ATOM 905 C C . ILE A 1 108 ? -12.389 -9.127 -15.852 1.00 52.69 108 ILE A C 1
ATOM 907 O O . ILE A 1 108 ? -12.404 -9.693 -16.940 1.00 52.69 108 ILE A O 1
ATOM 911 N N . ARG A 1 109 ? -11.304 -9.151 -15.077 1.00 48.03 109 ARG A N 1
ATOM 912 C CA . ARG A 1 109 ? -10.286 -10.206 -15.219 1.00 48.03 109 ARG A CA 1
ATOM 913 C C . ARG A 1 109 ? -9.429 -10.318 -13.968 1.00 48.03 109 ARG A C 1
ATOM 915 O O . ARG A 1 109 ? -8.841 -9.329 -13.544 1.00 48.03 109 ARG A O 1
ATOM 922 N N . GLY A 1 110 ? -9.449 -11.506 -13.374 1.00 44.22 110 GLY A N 1
ATOM 923 C CA . GLY A 1 110 ? -8.812 -11.829 -12.096 1.00 44.22 110 GLY A CA 1
ATOM 924 C C . GLY A 1 110 ? -9.703 -12.683 -11.192 1.00 44.22 110 GLY A C 1
ATOM 925 O O . GLY A 1 110 ? -9.805 -12.424 -10.001 1.00 44.22 110 GLY A O 1
ATOM 926 N N . LYS A 1 111 ? -10.400 -13.680 -11.761 1.00 45.69 111 LYS A N 1
ATOM 927 C CA . LYS A 1 111 ? -10.964 -14.789 -10.982 1.00 45.69 111 LYS A CA 1
ATOM 928 C C . LYS A 1 111 ? -9.805 -15.468 -10.249 1.00 45.69 111 LYS A C 1
ATOM 930 O O . LYS A 1 111 ? -8.966 -16.050 -10.933 1.00 45.69 111 LYS A O 1
ATOM 935 N N . LYS A 1 112 ? -9.810 -15.406 -8.914 1.00 42.78 112 LYS A N 1
ATOM 936 C CA . LYS A 1 112 ? -9.481 -16.478 -7.947 1.00 42.78 112 LYS A CA 1
ATOM 937 C C . LYS A 1 112 ? -9.051 -15.853 -6.614 1.00 42.78 112 LYS A C 1
ATOM 939 O O . LYS A 1 112 ? -7.865 -15.773 -6.315 1.00 42.78 112 LYS A O 1
ATOM 944 N N . TYR A 1 113 ? -10.031 -15.461 -5.802 1.00 41.94 113 TYR A N 1
ATOM 945 C CA . TYR A 1 113 ? -9.833 -15.377 -4.356 1.00 41.94 113 TYR A CA 1
ATOM 946 C C . TYR A 1 113 ? -10.347 -16.648 -3.710 1.00 41.94 113 TYR A C 1
ATOM 948 O O . TYR A 1 113 ? -11.482 -17.045 -3.948 1.00 41.94 113 TYR A O 1
ATOM 956 N N . TYR A 1 114 ? -9.476 -17.236 -2.896 1.00 45.19 114 TYR A N 1
ATOM 957 C CA . TYR A 1 114 ? -9.751 -18.261 -1.897 1.00 45.19 114 TYR A CA 1
ATOM 958 C C . TYR A 1 114 ? -10.228 -19.642 -2.376 1.00 45.19 114 TYR A C 1
ATOM 960 O O . TYR A 1 114 ? -11.400 -19.980 -2.315 1.00 45.19 114 TYR A O 1
ATOM 968 N N . THR A 1 115 ? -9.253 -20.490 -2.712 1.00 40.19 115 THR A N 1
ATOM 969 C CA . THR A 1 115 ? -9.193 -21.926 -2.363 1.00 40.19 115 THR A CA 1
ATOM 970 C C . THR A 1 115 ? -7.692 -22.262 -2.350 1.00 40.19 115 THR A C 1
ATOM 972 O O . THR A 1 115 ? -7.025 -21.973 -3.334 1.00 40.19 115 THR A O 1
ATOM 975 N N . GLN A 1 116 ? -7.034 -22.816 -1.339 1.00 40.47 116 GLN A N 1
ATOM 976 C CA . GLN A 1 116 ? -7.498 -23.679 -0.274 1.00 40.47 116 GLN A CA 1
ATOM 977 C C . GLN A 1 116 ? -6.392 -23.753 0.788 1.00 40.47 116 GLN A C 1
ATOM 979 O O . GLN A 1 116 ? -5.241 -24.051 0.472 1.00 40.47 116 GLN A O 1
ATOM 984 N N . THR A 1 117 ? -6.747 -23.534 2.050 1.00 49.25 117 THR A N 1
ATOM 985 C CA . THR A 1 117 ? -6.001 -24.093 3.177 1.00 49.25 117 THR A CA 1
ATOM 986 C C . THR A 1 117 ? -6.049 -25.612 3.029 1.00 49.25 117 THR A C 1
ATOM 988 O O . THR A 1 117 ? -7.111 -26.202 3.188 1.00 49.25 117 THR A O 1
ATOM 991 N N . THR A 1 118 ? -4.931 -26.255 2.702 1.00 42.41 118 THR A N 1
ATOM 992 C CA . THR A 1 118 ? -4.749 -27.678 3.017 1.00 42.41 118 THR A CA 1
ATOM 993 C C . THR A 1 118 ? -3.427 -27.817 3.744 1.00 42.41 118 THR A C 1
ATOM 995 O O . THR A 1 118 ? -2.381 -28.053 3.150 1.00 42.41 118 THR A O 1
ATOM 998 N N . ILE A 1 119 ? -3.497 -27.615 5.055 1.00 50.06 119 ILE A N 1
ATOM 999 C CA . ILE A 1 119 ? -2.552 -28.218 5.987 1.00 50.06 119 ILE A CA 1
ATOM 1000 C C . ILE A 1 119 ? -2.864 -29.717 5.949 1.00 50.06 119 ILE A C 1
ATOM 1002 O O . ILE A 1 119 ? -4.007 -30.111 6.191 1.00 50.06 119 ILE A O 1
ATOM 1006 N N . LYS A 1 120 ? -1.880 -30.548 5.612 1.00 37.78 120 LYS A N 1
ATOM 1007 C CA . LYS A 1 120 ? -1.912 -31.978 5.921 1.00 37.78 120 LYS A CA 1
ATOM 1008 C C . LYS A 1 120 ? -0.677 -32.309 6.753 1.00 37.78 120 LYS A C 1
ATOM 1010 O O . LYS A 1 120 ? 0.415 -31.854 6.423 1.00 37.78 120 LYS A O 1
ATOM 1015 N N . PHE A 1 121 ? -0.975 -32.993 7.854 1.00 50.22 121 PHE A N 1
ATOM 1016 C CA . PHE A 1 121 ? -0.121 -33.451 8.944 1.00 50.22 121 PHE A CA 1
ATOM 1017 C C . PHE A 1 121 ? 1.051 -34.312 8.477 1.00 50.22 121 PHE A C 1
ATOM 1019 O O . PHE A 1 121 ? 0.876 -35.022 7.460 1.00 50.22 121 PHE A O 1
#